Protein AF-A0A1B1BQA2-F1 (afdb_monomer)

Radius of gyration: 30.04 Å; Cα contacts (8 Å, |Δi|>4): 15; chains: 1; bounding box: 48×55×87 Å

Mean predicted aligned error: 20.88 Å

Sequence (107 aa):
MSEQQQDRPDLSRRRKPQAAPDERVDPVDYRQSEPAPQAASVAAQPPAATASAAPRRGRPRREATVPFSTRLAPDVLELIDAASAAEDGATIRSVVEAAIREKYQTK

Solvent-accessible surface area (backbone atoms only — not comparable to full-atom values): 7858 Å² total; per-residue (Å²): 138,84,81,80,77,77,82,73,80,79,64,78,86,76,65,74,88,73,81,78,84,82,81,85,71,52,86,87,70,66,67,84,74,67,86,80,79,79,93,77,85,92,83,84,88,85,84,88,78,92,73,79,80,72,84,76,82,82,70,76,80,74,80,81,83,76,76,80,87,66,87,74,56,71,72,58,50,55,52,46,52,53,54,28,70,73,38,91,88,47,42,67,65,55,54,52,52,49,54,50,42,72,75,65,62,76,130

Secondary structure (DSSP, 8-state):
----------GGGT-PPPPPPP----TTT-----S---------------------TT-----------SPPPHHHHHHHHHHHHHSTT--HHHHHHHHHHHHH---

Foldseek 3Di:
DDDPPPDDPPPVVPDDPDDDDDPPADPVNPPVDDDDDDDDDDDDDDDDDDDPDDPDPDDDPPPDDDPPPDDDDPVVVVVLVVVCVVDVPDDSVNVVVVVCCVVPVDD

Organism: NCBI:txid670052

Structure (mmCIF, N/CA/C/O backbone):
data_AF-A0A1B1BQA2-F1
#
_entry.id   AF-A0A1B1BQA2-F1
#
loop_
_atom_site.group_PDB
_atom_site.id
_atom_site.type_symbol
_atom_site.label_atom_id
_atom_site.label_alt_id
_atom_site.label_comp_id
_atom_site.label_asym_id
_atom_site.label_entity_id
_atom_site.label_seq_id
_atom_site.pdbx_PDB_ins_code
_atom_site.Cartn_x
_atom_site.Cartn_y
_atom_site.Cartn_z
_atom_site.occupancy
_atom_site.B_iso_or_equiv
_atom_site.auth_seq_id
_atom_site.auth_comp_id
_atom_site.auth_asym_id
_atom_site.auth_atom_id
_atom_site.pdbx_PDB_model_num
ATOM 1 N N . MET A 1 1 ? 16.611 0.456 -62.431 1.00 40.62 1 MET A N 1
ATOM 2 C CA . MET A 1 1 ? 17.372 -0.050 -61.272 1.00 40.62 1 MET A CA 1
ATOM 3 C C . MET A 1 1 ? 16.467 -1.036 -60.554 1.00 40.62 1 MET A C 1
ATOM 5 O O . MET A 1 1 ? 15.559 -0.598 -59.866 1.00 40.62 1 MET A O 1
ATOM 9 N N . SER A 1 2 ? 16.602 -2.331 -60.837 1.00 51.97 2 SER A N 1
ATOM 10 C CA . SER A 1 2 ? 15.714 -3.363 -60.287 1.00 51.97 2 SER A CA 1
ATOM 11 C C . SER A 1 2 ? 16.232 -3.799 -58.921 1.00 51.97 2 SER A C 1
ATOM 13 O O . SER A 1 2 ? 17.345 -4.312 -58.821 1.00 51.97 2 SER A O 1
ATOM 15 N N . GLU A 1 3 ? 15.447 -3.560 -57.876 1.00 58.44 3 GLU A N 1
ATOM 16 C CA . GLU A 1 3 ? 15.770 -3.940 -56.503 1.00 58.44 3 GLU A CA 1
ATOM 17 C C . GLU A 1 3 ? 15.687 -5.468 -56.362 1.00 58.44 3 GLU A C 1
ATOM 19 O O . GLU A 1 3 ? 14.606 -6.056 -56.401 1.00 58.44 3 GLU A O 1
ATOM 24 N N . GLN A 1 4 ? 16.841 -6.130 -56.230 1.00 61.53 4 GLN A N 1
ATOM 25 C CA . GLN A 1 4 ? 16.917 -7.528 -55.807 1.00 61.53 4 GLN A CA 1
ATOM 26 C C . GLN A 1 4 ? 16.476 -7.610 -54.344 1.00 61.53 4 GLN A C 1
ATOM 28 O O . GLN A 1 4 ? 17.273 -7.406 -53.429 1.00 61.53 4 GLN A O 1
ATOM 33 N N . GLN A 1 5 ? 15.195 -7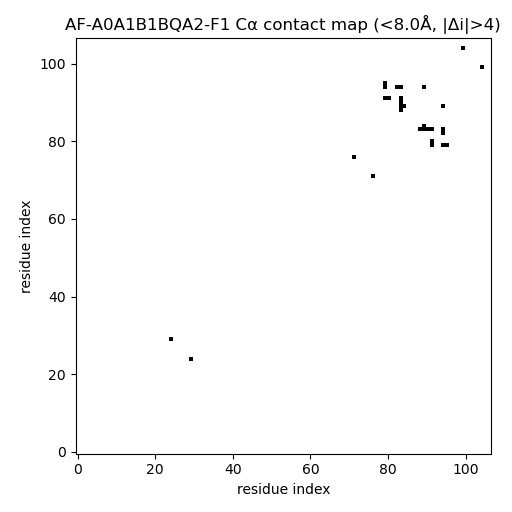.891 -54.113 1.00 65.06 5 GLN A N 1
ATOM 34 C CA . GLN A 1 5 ? 14.726 -8.276 -52.787 1.00 65.06 5 GLN A CA 1
ATOM 35 C C . GLN A 1 5 ? 15.343 -9.637 -52.454 1.00 65.06 5 GLN A C 1
ATOM 37 O O . GLN A 1 5 ? 15.051 -10.638 -53.104 1.00 65.06 5 GLN A O 1
ATOM 42 N N . GLN A 1 6 ? 16.261 -9.652 -51.485 1.00 66.50 6 GLN A N 1
ATOM 43 C CA . GLN A 1 6 ? 16.889 -10.873 -50.993 1.00 66.50 6 GLN A CA 1
ATOM 44 C C . GLN A 1 6 ? 15.816 -11.801 -50.418 1.00 66.50 6 GLN A C 1
ATOM 46 O O . GLN A 1 6 ? 15.149 -11.466 -49.437 1.00 66.50 6 GLN A O 1
ATOM 51 N N . ASP A 1 7 ? 15.675 -12.964 -51.046 1.00 66.12 7 ASP A N 1
ATOM 52 C CA . ASP A 1 7 ? 14.786 -14.045 -50.637 1.00 66.12 7 ASP A CA 1
ATOM 53 C C . ASP A 1 7 ? 15.179 -14.496 -49.217 1.00 66.12 7 ASP A C 1
ATOM 55 O O . ASP A 1 7 ? 16.264 -15.044 -48.990 1.00 66.12 7 ASP A O 1
ATOM 59 N N . ARG A 1 8 ? 14.357 -14.160 -48.215 1.00 64.44 8 ARG A N 1
ATOM 60 C CA . ARG A 1 8 ? 14.626 -14.534 -46.820 1.00 64.44 8 ARG A CA 1
ATOM 61 C C . ARG A 1 8 ? 14.497 -16.055 -46.709 1.00 64.44 8 ARG A C 1
ATOM 63 O O . ARG A 1 8 ? 13.444 -16.583 -47.059 1.00 64.44 8 ARG A O 1
ATOM 70 N N . PRO A 1 9 ? 15.504 -16.773 -46.180 1.00 69.44 9 PRO A N 1
ATOM 71 C CA . PRO A 1 9 ? 15.405 -18.219 -46.043 1.00 69.44 9 PRO A CA 1
ATOM 72 C C . PRO A 1 9 ? 14.216 -18.581 -45.143 1.00 69.44 9 PRO A C 1
ATOM 74 O O . PRO A 1 9 ? 14.116 -18.102 -44.012 1.00 69.44 9 PRO A O 1
ATOM 77 N N . ASP A 1 10 ? 13.318 -19.430 -45.648 1.00 69.50 10 ASP A N 1
ATOM 78 C CA . ASP A 1 10 ? 12.139 -19.908 -44.922 1.00 69.50 10 ASP A CA 1
ATOM 79 C C . ASP A 1 10 ? 12.560 -20.815 -43.750 1.00 69.50 10 ASP A C 1
ATOM 81 O O . ASP A 1 10 ? 12.751 -22.029 -43.875 1.00 69.50 10 ASP A O 1
ATOM 85 N N . LEU A 1 11 ? 12.742 -20.201 -42.578 1.00 66.44 11 LEU A N 1
ATOM 86 C CA . LEU A 1 11 ? 13.085 -20.879 -41.324 1.00 66.44 11 LEU A CA 1
ATOM 87 C C . LEU A 1 11 ? 11.888 -21.624 -40.702 1.00 66.44 11 LEU A C 1
ATOM 89 O O . LEU A 1 11 ? 12.074 -22.376 -39.739 1.00 66.44 11 LEU A O 1
ATOM 93 N N . SER A 1 12 ? 10.679 -21.467 -41.252 1.00 63.28 12 SER A N 1
ATOM 94 C CA . SER A 1 12 ? 9.428 -21.993 -40.685 1.00 63.28 12 SER A CA 1
ATOM 95 C C . SER A 1 12 ? 9.361 -23.520 -40.736 1.00 63.28 12 SER A C 1
ATOM 97 O O . SER A 1 12 ? 8.749 -24.149 -39.876 1.00 63.28 12 SER A O 1
ATOM 99 N N . ARG A 1 13 ? 10.044 -24.151 -41.702 1.00 62.41 13 ARG A N 1
ATOM 100 C CA . ARG A 1 13 ? 10.036 -25.617 -41.865 1.00 62.41 13 ARG A CA 1
ATOM 101 C C . ARG A 1 13 ? 10.971 -26.372 -40.915 1.00 62.41 13 ARG A C 1
ATOM 103 O O . ARG A 1 13 ? 10.825 -27.584 -40.781 1.00 62.41 13 ARG A O 1
ATOM 110 N N . ARG A 1 14 ? 11.939 -25.706 -40.271 1.00 60.94 14 ARG A N 1
ATOM 111 C CA . ARG A 1 14 ? 13.010 -26.387 -39.505 1.00 60.94 14 ARG A CA 1
ATOM 112 C C . ARG A 1 14 ? 12.878 -26.312 -37.988 1.00 60.94 14 ARG A C 1
ATOM 114 O O . ARG A 1 14 ? 13.601 -27.022 -37.297 1.00 60.94 14 ARG A O 1
ATOM 121 N N . ARG A 1 15 ? 11.979 -25.491 -37.450 1.00 68.56 15 ARG A N 1
ATOM 122 C CA . ARG A 1 15 ? 11.844 -25.298 -36.000 1.00 68.56 15 ARG A CA 1
ATOM 123 C C . ARG A 1 15 ? 10.501 -25.822 -35.518 1.00 68.56 15 ARG A C 1
ATOM 125 O O . ARG A 1 15 ? 9.560 -25.063 -35.328 1.00 68.56 15 ARG A O 1
ATOM 132 N N . LYS A 1 16 ? 10.419 -27.138 -35.317 1.00 76.38 16 LYS A N 1
ATOM 133 C CA . LYS A 1 16 ? 9.369 -27.687 -34.454 1.00 76.38 16 LYS A CA 1
ATOM 134 C C . LYS A 1 16 ? 9.727 -27.310 -33.011 1.00 76.38 16 LYS A C 1
ATOM 136 O O . LYS A 1 16 ? 10.884 -27.514 -32.638 1.00 76.38 16 LYS A O 1
ATOM 141 N N . PRO A 1 17 ? 8.805 -26.745 -32.217 1.00 79.31 17 PRO A N 1
ATOM 142 C CA . PRO A 1 17 ? 9.063 -26.502 -30.805 1.00 79.31 17 PRO A CA 1
ATOM 143 C C . PRO A 1 17 ? 9.360 -27.842 -30.127 1.00 79.31 17 PRO A C 1
ATOM 145 O O . PRO A 1 17 ? 8.560 -28.775 -30.196 1.00 79.31 17 PRO A O 1
ATOM 148 N N . GLN A 1 18 ? 10.547 -27.954 -29.535 1.00 80.75 18 GLN A N 1
ATOM 149 C CA . GLN A 1 18 ? 10.943 -29.120 -28.759 1.00 80.75 18 GLN A CA 1
ATOM 150 C C . GLN A 1 18 ? 10.515 -28.891 -27.311 1.00 80.75 18 GLN A C 1
ATOM 152 O O . GLN A 1 18 ? 10.786 -27.829 -26.751 1.00 80.75 18 GLN A O 1
ATOM 157 N N . ALA A 1 19 ? 9.835 -29.872 -26.717 1.00 83.31 19 ALA A N 1
ATOM 158 C CA . ALA A 1 19 ? 9.526 -29.833 -25.295 1.00 83.31 19 ALA A CA 1
ATOM 159 C C . ALA A 1 19 ? 10.830 -29.812 -24.486 1.00 83.31 19 ALA A C 1
ATOM 161 O O . ALA A 1 19 ? 11.780 -30.527 -24.818 1.00 83.31 19 ALA A O 1
ATOM 162 N N . ALA A 1 20 ? 10.868 -28.984 -23.441 1.00 83.00 20 ALA A N 1
ATOM 163 C CA . ALA A 1 20 ? 11.976 -28.991 -22.500 1.00 83.00 20 ALA A CA 1
ATOM 164 C C . ALA A 1 20 ? 12.067 -30.370 -21.814 1.00 83.00 20 ALA A C 1
ATOM 166 O O . ALA A 1 20 ? 11.029 -31.001 -21.584 1.00 83.00 20 ALA A O 1
ATOM 167 N N . PRO A 1 21 ? 13.279 -30.864 -21.517 1.00 82.88 21 PRO A N 1
ATOM 168 C CA . PRO A 1 21 ? 13.444 -32.085 -20.742 1.00 82.88 21 PRO A CA 1
ATOM 169 C C . PRO A 1 21 ? 12.850 -31.911 -19.337 1.00 82.88 21 PRO A C 1
ATOM 171 O O . PRO A 1 21 ? 13.017 -30.865 -18.717 1.00 82.88 21 PRO A O 1
ATOM 174 N N . ASP A 1 22 ? 12.156 -32.942 -18.855 1.00 84.75 22 ASP A N 1
ATOM 175 C CA . ASP A 1 22 ? 11.656 -33.000 -17.481 1.00 84.75 22 ASP A CA 1
ATOM 176 C C . ASP A 1 22 ? 12.809 -33.379 -16.549 1.00 84.75 22 ASP A C 1
ATOM 178 O O . ASP A 1 22 ? 13.424 -34.439 -16.704 1.00 84.75 22 ASP A O 1
ATOM 182 N N . GLU A 1 23 ? 13.109 -32.504 -15.597 1.00 83.88 23 GLU A N 1
ATOM 183 C CA . GLU A 1 23 ? 14.170 -32.724 -14.617 1.00 83.88 23 GLU A CA 1
ATOM 184 C C . GLU A 1 23 ? 13.759 -33.756 -13.553 1.00 83.88 23 GLU A C 1
ATOM 186 O O . GLU A 1 23 ? 14.621 -34.261 -12.837 1.00 83.88 23 GLU A O 1
ATOM 191 N N . ARG A 1 24 ? 12.467 -34.126 -13.473 1.00 82.88 24 ARG A N 1
ATOM 192 C CA . ARG A 1 24 ? 11.899 -35.089 -12.509 1.00 82.88 24 ARG A CA 1
ATOM 193 C C . ARG A 1 24 ? 12.324 -34.817 -11.060 1.00 82.88 24 ARG A C 1
ATOM 195 O O . ARG A 1 24 ? 12.429 -35.749 -10.265 1.00 82.88 24 ARG A O 1
ATOM 202 N N . VAL A 1 25 ? 12.588 -33.553 -10.729 1.00 82.75 25 VAL A N 1
ATOM 203 C CA . VAL A 1 25 ? 12.958 -33.119 -9.380 1.00 82.75 25 VAL A CA 1
ATOM 204 C C . VAL A 1 25 ? 11.681 -32.773 -8.626 1.00 82.75 25 VAL A C 1
ATOM 206 O O . VAL A 1 25 ? 10.924 -31.897 -9.050 1.00 82.75 25 VAL A O 1
ATOM 209 N N . ASP A 1 26 ? 11.435 -33.461 -7.512 1.00 82.75 26 ASP A N 1
ATOM 210 C CA . ASP A 1 26 ? 10.355 -33.101 -6.598 1.00 82.75 26 ASP A CA 1
ATOM 211 C C . ASP A 1 26 ? 10.653 -31.709 -6.001 1.00 82.75 26 ASP A C 1
ATOM 213 O O . ASP A 1 26 ? 11.783 -31.453 -5.573 1.00 82.75 26 ASP A O 1
ATOM 217 N N . PRO A 1 27 ? 9.677 -30.787 -5.941 1.00 79.69 27 PRO A N 1
ATOM 218 C CA . PRO A 1 27 ? 9.842 -29.495 -5.276 1.00 79.69 27 PRO A CA 1
ATOM 219 C C . PRO A 1 27 ? 10.407 -29.574 -3.849 1.00 79.69 27 PRO A C 1
ATOM 221 O O . PRO A 1 27 ? 11.042 -28.625 -3.391 1.00 79.69 27 PRO A O 1
ATOM 224 N N . VAL A 1 28 ? 10.193 -30.685 -3.139 1.00 79.88 28 VAL A N 1
ATOM 225 C CA . VAL A 1 28 ? 10.732 -30.922 -1.790 1.00 79.88 28 VAL A CA 1
ATOM 226 C C . VAL A 1 28 ? 12.212 -31.322 -1.820 1.00 79.88 28 VAL A C 1
ATOM 228 O O . VAL A 1 28 ? 12.956 -31.022 -0.882 1.00 79.88 28 VAL A O 1
ATOM 231 N N . ASP A 1 29 ? 12.657 -31.940 -2.911 1.00 77.88 29 ASP A N 1
ATOM 232 C CA . ASP A 1 29 ? 14.028 -32.416 -3.101 1.00 77.88 29 ASP A CA 1
ATOM 233 C C . ASP A 1 29 ? 14.968 -31.336 -3.651 1.00 77.88 29 ASP A C 1
ATOM 235 O O . ASP A 1 29 ? 16.183 -31.549 -3.704 1.00 77.88 29 ASP A O 1
ATOM 239 N N . TYR A 1 30 ? 14.448 -30.147 -3.988 1.00 73.19 30 TYR A N 1
ATOM 240 C CA . TYR A 1 30 ? 15.250 -28.964 -4.310 1.00 73.19 30 TYR A CA 1
ATOM 241 C C . TYR A 1 30 ? 16.037 -28.484 -3.081 1.00 73.19 30 TYR A C 1
ATOM 243 O O . TYR A 1 30 ? 15.728 -27.498 -2.409 1.00 73.19 30 TYR A O 1
ATOM 251 N N . ARG A 1 31 ? 17.142 -29.165 -2.795 1.00 71.19 31 ARG A N 1
ATOM 252 C CA . ARG A 1 31 ? 18.259 -28.595 -2.055 1.00 71.19 31 ARG A CA 1
ATOM 253 C C . ARG A 1 31 ? 19.004 -27.746 -3.069 1.00 71.19 31 ARG A C 1
ATOM 255 O O . ARG A 1 31 ? 19.653 -28.292 -3.953 1.00 71.19 31 ARG A O 1
ATOM 262 N N . GLN A 1 32 ? 18.887 -26.423 -2.968 1.00 62.09 32 GLN A N 1
ATOM 263 C CA . GLN A 1 32 ? 19.765 -25.500 -3.683 1.00 62.09 32 GLN A CA 1
ATOM 264 C C . GLN A 1 32 ? 21.204 -25.872 -3.307 1.00 62.09 32 GLN A C 1
ATOM 266 O O . GLN A 1 32 ? 21.689 -25.500 -2.241 1.00 62.09 32 GLN A O 1
ATOM 271 N N . SER A 1 33 ? 21.842 -26.712 -4.120 1.00 55.50 33 SER A N 1
ATOM 272 C CA . SER A 1 33 ? 23.197 -27.167 -3.878 1.00 55.50 33 SER A CA 1
ATOM 273 C C . SER A 1 33 ? 24.095 -25.954 -4.058 1.00 55.50 33 SER A C 1
ATOM 275 O O . SER A 1 33 ? 24.279 -25.469 -5.176 1.00 55.50 33 SER A O 1
ATOM 277 N N . GLU A 1 34 ? 24.610 -25.448 -2.938 1.00 58.56 34 GLU A N 1
ATOM 278 C CA . GLU A 1 34 ? 25.840 -24.664 -2.893 1.00 58.56 34 GLU A CA 1
ATOM 279 C C . GLU A 1 34 ? 26.875 -25.267 -3.860 1.00 58.56 34 GLU A C 1
ATOM 281 O O . GLU A 1 34 ? 26.934 -26.495 -4.006 1.00 58.56 34 GLU A O 1
ATOM 286 N N . PRO A 1 35 ? 27.696 -24.443 -4.538 1.00 47.00 35 PRO A N 1
ATOM 287 C CA . PRO A 1 35 ? 28.765 -24.962 -5.376 1.00 47.00 35 PRO A CA 1
ATOM 288 C C . PRO A 1 35 ? 29.656 -25.897 -4.546 1.00 47.00 35 PRO A C 1
ATOM 290 O O . PRO A 1 35 ? 30.071 -25.566 -3.437 1.00 47.00 35 PRO A O 1
ATOM 293 N N . ALA A 1 36 ? 29.876 -27.092 -5.093 1.00 48.97 36 ALA A N 1
ATOM 294 C CA . ALA A 1 36 ? 30.434 -28.262 -4.426 1.00 48.97 36 ALA A CA 1
ATOM 295 C C . ALA A 1 36 ? 31.676 -27.980 -3.554 1.00 48.97 36 ALA A C 1
ATOM 297 O O . ALA A 1 36 ? 32.663 -27.442 -4.063 1.00 48.97 36 ALA A O 1
ATOM 298 N N . PRO A 1 37 ? 31.713 -28.452 -2.294 1.00 45.31 37 PRO A N 1
ATOM 299 C CA . PRO A 1 37 ? 32.967 -28.674 -1.603 1.00 45.31 37 PRO A CA 1
ATOM 300 C C . PRO A 1 37 ? 33.518 -30.065 -1.946 1.00 45.31 37 PRO A C 1
ATOM 302 O O . PRO A 1 37 ? 32.809 -31.073 -1.951 1.00 45.31 37 PRO A O 1
ATOM 305 N N . GLN A 1 38 ? 34.815 -30.084 -2.251 1.00 42.31 38 GLN A N 1
ATOM 306 C CA . GLN A 1 38 ? 35.653 -31.268 -2.412 1.00 42.31 38 GLN A CA 1
ATOM 307 C C . GLN A 1 38 ? 35.432 -32.310 -1.306 1.00 42.31 38 GLN A C 1
ATOM 309 O O . GLN A 1 38 ? 35.245 -31.988 -0.135 1.00 42.31 38 GLN A O 1
ATOM 314 N N . ALA A 1 39 ? 35.512 -33.575 -1.714 1.00 44.91 39 ALA A N 1
ATOM 315 C CA . ALA A 1 39 ? 35.424 -34.758 -0.875 1.00 44.91 39 ALA A CA 1
ATOM 316 C C . ALA A 1 39 ? 36.344 -34.720 0.361 1.00 44.91 39 ALA A C 1
ATOM 318 O O . ALA A 1 39 ? 37.548 -34.518 0.221 1.00 44.91 39 ALA A O 1
ATOM 319 N N . ALA A 1 40 ? 35.797 -35.054 1.537 1.00 42.06 40 ALA A N 1
ATOM 320 C CA . ALA A 1 40 ? 36.533 -35.698 2.627 1.00 42.06 40 ALA A CA 1
ATOM 321 C C . ALA A 1 40 ? 35.582 -36.345 3.659 1.00 42.06 40 ALA A C 1
ATOM 323 O O . ALA A 1 40 ? 34.878 -35.660 4.387 1.00 42.06 40 ALA A O 1
ATOM 324 N N . SER A 1 41 ? 35.610 -37.682 3.697 1.00 37.88 41 SER A N 1
ATOM 325 C CA . SER A 1 41 ? 35.754 -38.533 4.892 1.00 37.88 41 SER A CA 1
ATOM 326 C C . SER A 1 41 ? 34.878 -38.316 6.150 1.00 37.88 41 SER A C 1
ATOM 328 O O . SER A 1 41 ? 34.956 -37.322 6.858 1.00 37.88 41 SER A O 1
ATOM 330 N N . VAL A 1 42 ? 34.183 -39.404 6.492 1.00 44.25 42 VAL A N 1
ATOM 331 C CA . VAL A 1 42 ? 33.477 -39.794 7.730 1.00 44.25 42 VAL A CA 1
ATOM 332 C C . VAL A 1 42 ? 34.217 -39.455 9.044 1.00 44.25 42 VAL A C 1
ATOM 334 O O . VAL A 1 42 ? 35.408 -39.736 9.139 1.00 44.25 42 VAL A O 1
ATOM 337 N N . ALA A 1 43 ? 33.497 -38.968 10.075 1.00 38.91 43 ALA A N 1
ATOM 338 C CA . ALA A 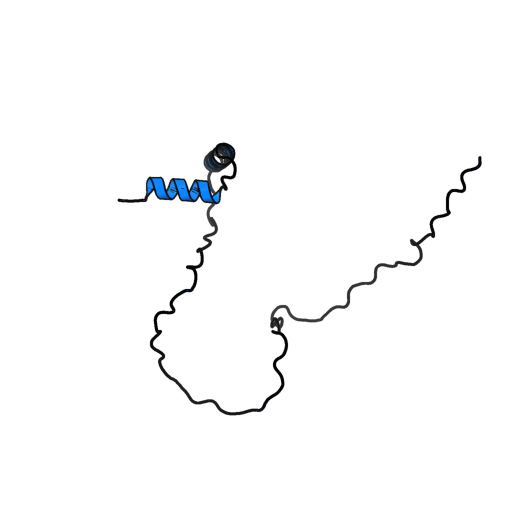1 43 ? 33.347 -39.610 11.406 1.00 38.91 43 ALA A CA 1
ATOM 339 C C . ALA A 1 43 ? 32.833 -38.678 12.536 1.00 38.91 43 ALA A C 1
ATOM 341 O O . ALA A 1 43 ? 33.335 -37.580 12.739 1.00 38.91 43 ALA A O 1
ATOM 342 N N . ALA A 1 44 ? 31.909 -39.248 13.324 1.00 42.12 44 ALA A N 1
ATOM 343 C CA . ALA A 1 44 ? 31.657 -39.077 14.764 1.00 42.12 44 ALA A CA 1
ATOM 344 C C . ALA A 1 44 ? 31.193 -37.717 15.342 1.00 42.12 44 ALA A C 1
ATOM 346 O O . ALA A 1 44 ? 31.925 -36.740 15.452 1.00 42.12 44 ALA A O 1
ATOM 347 N N . GLN A 1 45 ? 29.965 -37.746 15.865 1.00 47.28 45 GLN A N 1
ATOM 348 C CA . GLN A 1 45 ? 29.376 -36.777 16.792 1.00 47.28 45 GLN A CA 1
ATOM 349 C C . GLN A 1 45 ? 29.959 -36.944 18.214 1.00 47.28 45 GLN A C 1
ATOM 351 O O . GLN A 1 45 ? 30.186 -38.076 18.647 1.00 47.28 45 GLN A O 1
ATOM 356 N N . PRO A 1 46 ? 30.104 -35.849 18.982 1.00 50.03 46 PRO A N 1
ATOM 357 C CA . PRO A 1 46 ? 29.714 -35.875 20.396 1.00 50.03 46 PRO A CA 1
ATOM 358 C C . PRO A 1 46 ? 28.848 -34.657 20.806 1.00 50.03 46 PRO A C 1
ATOM 360 O O . PRO A 1 46 ? 28.713 -33.703 20.034 1.00 50.03 46 PRO A O 1
ATOM 363 N N . PRO A 1 47 ? 28.190 -34.695 21.986 1.00 53.22 47 PRO A N 1
ATOM 364 C CA . PRO A 1 47 ? 27.061 -33.823 22.306 1.00 53.22 47 PRO A CA 1
ATOM 365 C C . PRO A 1 47 ? 27.431 -32.504 23.013 1.00 53.22 47 PRO A C 1
ATOM 367 O O . PRO A 1 47 ? 28.440 -32.399 23.697 1.00 53.22 47 PRO A O 1
ATOM 370 N N . ALA A 1 48 ? 26.510 -31.545 22.853 1.00 54.53 48 ALA A N 1
ATOM 371 C CA . ALA A 1 48 ? 26.172 -30.382 23.684 1.00 54.53 48 ALA A CA 1
ATOM 372 C C . ALA A 1 48 ? 27.297 -29.495 24.264 1.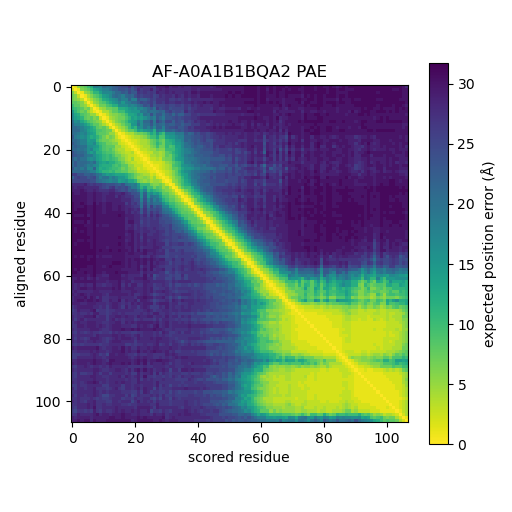00 54.53 48 ALA A C 1
ATOM 374 O O . ALA A 1 48 ? 27.926 -29.816 25.267 1.00 54.53 48 ALA A O 1
ATOM 375 N N . ALA A 1 49 ? 27.376 -28.260 23.754 1.00 49.84 49 ALA A N 1
ATOM 376 C CA . ALA A 1 49 ? 27.882 -27.112 24.502 1.00 49.84 49 ALA A CA 1
ATOM 377 C C . ALA A 1 49 ? 26.901 -25.938 24.357 1.00 49.84 49 ALA A C 1
ATOM 379 O O . ALA A 1 49 ? 26.639 -25.444 23.260 1.00 49.84 49 ALA A O 1
ATOM 380 N N . THR A 1 50 ? 26.339 -25.506 25.483 1.00 55.38 50 THR A N 1
ATOM 381 C CA . THR A 1 50 ? 25.559 -24.277 25.640 1.00 55.38 50 THR A CA 1
ATOM 382 C C . THR A 1 50 ? 26.439 -23.069 25.316 1.00 55.38 50 THR A C 1
ATOM 384 O O . THR A 1 50 ? 27.174 -22.575 26.171 1.00 55.38 50 THR A O 1
ATOM 387 N N . ALA A 1 51 ? 26.387 -22.591 24.075 1.00 52.00 51 ALA A N 1
ATOM 388 C CA . ALA A 1 51 ? 27.044 -21.353 23.687 1.00 52.00 51 ALA A CA 1
ATOM 389 C C . ALA A 1 51 ? 26.167 -20.164 24.103 1.00 52.00 51 ALA A C 1
ATOM 391 O O . ALA A 1 51 ? 25.186 -19.827 23.441 1.00 52.00 51 ALA A O 1
ATOM 392 N N . SER A 1 52 ? 26.534 -19.530 25.217 1.00 50.06 52 SER A N 1
ATOM 393 C CA . SER A 1 52 ? 26.091 -18.176 25.551 1.00 50.06 52 SER A CA 1
ATOM 394 C C . SER A 1 52 ? 26.393 -17.259 24.361 1.00 50.06 52 SER A C 1
ATOM 396 O O . SER A 1 52 ? 27.544 -17.133 23.935 1.00 50.06 52 SER A O 1
ATOM 398 N N . ALA A 1 53 ? 25.349 -16.691 23.756 1.00 55.62 53 ALA A N 1
ATOM 399 C CA . ALA A 1 53 ? 25.467 -15.902 22.540 1.00 55.62 53 ALA A CA 1
ATOM 400 C C . ALA A 1 53 ? 26.187 -14.578 22.836 1.00 55.62 53 ALA A C 1
ATOM 402 O O . ALA A 1 53 ? 25.601 -13.636 23.367 1.00 55.62 53 ALA A O 1
ATOM 403 N N . ALA A 1 54 ? 27.463 -14.495 22.460 1.00 59.81 54 ALA A N 1
ATOM 404 C CA . ALA A 1 54 ? 28.186 -13.232 22.401 1.00 59.81 54 ALA A CA 1
ATOM 405 C C . ALA A 1 54 ? 27.446 -12.242 21.471 1.00 59.81 54 ALA A C 1
ATOM 407 O O . ALA A 1 54 ? 26.954 -12.653 20.410 1.00 59.81 54 ALA A O 1
ATOM 408 N N . PRO A 1 55 ? 27.361 -10.943 21.817 1.00 56.31 55 PRO A N 1
ATOM 409 C CA . PRO A 1 55 ? 26.661 -9.961 21.000 1.00 56.31 55 PRO A CA 1
ATOM 410 C C . PRO A 1 55 ? 27.396 -9.797 19.668 1.00 56.31 55 PRO A C 1
ATOM 412 O O . PRO A 1 55 ? 28.481 -9.218 19.595 1.00 56.31 55 PRO A O 1
ATOM 415 N N . ARG A 1 56 ? 26.803 -10.324 18.593 1.00 62.38 56 ARG A N 1
ATOM 416 C CA . ARG A 1 56 ? 27.314 -10.156 17.231 1.00 62.38 56 ARG A CA 1
ATOM 417 C C . ARG A 1 56 ? 27.211 -8.679 16.845 1.00 62.38 56 ARG A C 1
ATOM 419 O O . ARG A 1 56 ? 26.146 -8.208 16.449 1.00 62.38 56 ARG A O 1
ATOM 426 N N . ARG A 1 57 ? 28.323 -7.945 16.967 1.00 62.38 57 ARG A N 1
ATOM 427 C CA . ARG A 1 57 ? 28.485 -6.614 16.367 1.00 62.38 57 ARG A CA 1
ATOM 428 C C . ARG A 1 57 ? 28.271 -6.721 14.860 1.00 62.38 57 ARG A C 1
ATOM 430 O O . ARG A 1 57 ? 28.917 -7.524 14.198 1.00 62.38 57 ARG A O 1
ATOM 437 N N . GLY A 1 58 ? 27.405 -5.859 14.334 1.00 62.53 58 GLY A N 1
ATOM 438 C CA . GLY A 1 58 ? 27.517 -5.408 12.950 1.00 62.53 58 GLY A CA 1
ATOM 439 C C . GLY A 1 58 ? 26.627 -6.081 11.912 1.00 62.53 58 GLY A C 1
ATOM 440 O O . GLY A 1 58 ? 26.877 -5.878 10.729 1.00 62.53 58 GLY A O 1
ATOM 441 N N . ARG A 1 59 ? 25.573 -6.826 12.280 1.00 64.50 59 ARG A N 1
ATOM 442 C CA . ARG A 1 59 ? 24.555 -7.142 11.265 1.00 64.50 59 ARG A CA 1
ATOM 443 C C . ARG A 1 59 ? 23.672 -5.904 11.073 1.00 64.50 59 ARG A C 1
ATOM 445 O O . ARG A 1 59 ? 23.081 -5.472 12.067 1.00 64.50 59 ARG A O 1
ATOM 452 N N . PRO A 1 60 ? 23.564 -5.332 9.856 1.00 66.38 60 PRO A N 1
ATOM 453 C CA . PRO A 1 60 ? 22.585 -4.285 9.601 1.00 66.38 60 PRO A CA 1
ATOM 454 C C . PRO A 1 60 ? 21.229 -4.816 10.053 1.00 66.38 60 PRO A C 1
ATOM 456 O O . PRO A 1 60 ? 20.860 -5.954 9.738 1.00 66.38 60 PRO A O 1
ATOM 459 N N . ARG A 1 61 ? 20.551 -4.036 10.898 1.00 72.50 61 ARG A N 1
ATOM 460 C CA . ARG A 1 61 ? 19.259 -4.410 11.463 1.00 72.50 61 ARG A CA 1
ATOM 461 C C . ARG A 1 61 ? 18.329 -4.640 10.280 1.00 72.50 61 ARG A C 1
ATOM 463 O O . ARG A 1 61 ? 18.005 -3.700 9.565 1.00 72.50 61 ARG A O 1
ATOM 470 N N . ARG A 1 62 ? 18.000 -5.907 10.020 1.00 73.38 62 ARG A N 1
ATOM 471 C CA . ARG A 1 62 ? 17.171 -6.291 8.879 1.00 73.38 62 ARG A CA 1
ATOM 472 C C . ARG A 1 62 ? 15.848 -5.544 9.012 1.00 73.38 62 ARG A C 1
ATOM 474 O O . ARG A 1 62 ? 15.216 -5.637 10.065 1.00 73.38 62 ARG A O 1
ATOM 481 N N . GLU A 1 63 ? 15.471 -4.791 7.984 1.00 76.44 63 GLU A N 1
ATOM 482 C CA . GLU A 1 63 ? 14.155 -4.163 7.941 1.00 76.44 63 GLU A CA 1
ATOM 483 C C . GLU A 1 63 ? 13.101 -5.265 8.037 1.00 76.44 63 GLU A C 1
ATOM 485 O O . GLU A 1 63 ? 13.136 -6.246 7.288 1.00 76.44 63 GLU A O 1
ATOM 490 N N . ALA A 1 64 ? 12.208 -5.149 9.016 1.00 73.56 64 ALA A N 1
ATOM 491 C CA . ALA A 1 64 ? 11.091 -6.065 9.141 1.00 73.56 64 ALA A CA 1
ATOM 492 C C . ALA A 1 64 ? 10.040 -5.662 8.103 1.00 73.56 64 ALA A C 1
ATOM 494 O O . ALA A 1 64 ? 9.395 -4.626 8.242 1.00 73.56 64 ALA A O 1
ATOM 495 N N . THR A 1 65 ? 9.876 -6.466 7.054 1.00 77.38 65 THR A N 1
ATOM 496 C CA . THR A 1 65 ? 8.773 -6.291 6.106 1.00 77.38 65 THR A CA 1
ATOM 497 C C . THR A 1 65 ? 7.506 -6.861 6.730 1.00 77.38 65 THR A C 1
ATOM 499 O O . THR A 1 65 ? 7.388 -8.074 6.899 1.00 77.38 65 THR A O 1
ATOM 502 N N . VAL A 1 66 ? 6.564 -5.987 7.079 1.00 73.00 66 VAL A N 1
ATOM 503 C CA . VAL A 1 66 ? 5.228 -6.383 7.528 1.00 73.00 66 VAL A CA 1
ATOM 504 C C . VAL A 1 66 ? 4.277 -6.198 6.346 1.00 73.00 66 VAL A C 1
ATOM 506 O O . VAL A 1 66 ? 4.057 -5.058 5.937 1.00 73.00 66 VAL A O 1
ATOM 509 N N . PRO A 1 67 ? 3.739 -7.275 5.746 1.00 77.69 67 PRO A N 1
ATOM 510 C CA . PRO A 1 67 ? 2.708 -7.123 4.732 1.00 77.69 67 PRO A CA 1
ATOM 511 C C . PRO A 1 67 ? 1.447 -6.552 5.385 1.00 77.69 67 PRO A C 1
ATOM 513 O O . PRO A 1 67 ? 1.059 -6.988 6.472 1.00 77.69 67 PRO A O 1
ATOM 516 N N . PHE A 1 68 ? 0.783 -5.607 4.717 1.00 72.50 68 PHE A N 1
ATOM 517 C CA . PHE A 1 68 ? -0.569 -5.204 5.094 1.00 72.50 68 PHE A CA 1
ATOM 518 C C . PHE A 1 68 ? -1.496 -6.399 4.851 1.00 72.50 68 PHE A C 1
ATOM 520 O O . PHE A 1 68 ? -1.945 -6.648 3.737 1.00 72.50 68 PHE A O 1
ATOM 527 N N . SER A 1 69 ? -1.720 -7.202 5.889 1.00 71.75 69 SER A N 1
ATOM 528 C CA . SER A 1 69 ? -2.604 -8.371 5.834 1.00 71.75 69 SER A CA 1
ATOM 529 C C . SER A 1 69 ? -4.084 -7.983 5.848 1.00 71.75 69 SER A C 1
ATOM 531 O O . SER A 1 69 ? -4.949 -8.832 5.633 1.00 71.75 69 SER A O 1
ATOM 533 N N . THR A 1 70 ? -4.385 -6.706 6.089 1.00 80.88 70 THR A N 1
ATOM 534 C CA . THR A 1 70 ? -5.734 -6.154 6.154 1.00 80.88 70 THR A CA 1
ATOM 535 C C . THR A 1 70 ? -6.054 -5.314 4.925 1.00 80.88 70 THR A C 1
ATOM 537 O O . THR A 1 70 ? -5.206 -4.622 4.364 1.00 80.88 70 THR A O 1
ATOM 540 N N . ARG A 1 71 ? -7.322 -5.368 4.508 1.00 86.56 71 ARG A N 1
ATOM 541 C CA . ARG A 1 71 ? -7.849 -4.499 3.455 1.00 86.56 71 ARG A CA 1
ATOM 542 C C . ARG A 1 71 ? -8.085 -3.101 4.024 1.00 86.56 71 ARG A C 1
ATOM 544 O O . ARG A 1 71 ? -8.606 -2.976 5.131 1.00 86.56 71 ARG A O 1
ATOM 551 N N . LEU A 1 72 ? -7.717 -2.078 3.261 1.00 88.19 72 LEU A N 1
ATOM 552 C CA . LEU A 1 72 ? -8.001 -0.680 3.580 1.00 88.19 72 LEU A CA 1
ATOM 553 C C . LEU A 1 72 ? -9.322 -0.248 2.933 1.00 88.19 72 LEU A C 1
ATOM 555 O O . LEU A 1 72 ? -9.744 -0.822 1.927 1.00 88.19 72 LEU A O 1
ATOM 559 N N . ALA A 1 73 ? -9.978 0.748 3.528 1.00 93.50 73 ALA A N 1
ATOM 560 C CA . ALA A 1 73 ? -11.137 1.393 2.919 1.00 93.50 73 ALA A CA 1
ATOM 561 C C . ALA A 1 73 ? -10.725 2.111 1.615 1.00 93.50 73 ALA A C 1
ATOM 563 O O . ALA A 1 73 ? -9.594 2.600 1.545 1.00 93.50 73 ALA A O 1
ATOM 564 N N . PRO A 1 74 ? -11.610 2.197 0.603 1.00 93.06 74 PRO A N 1
ATOM 565 C CA . PRO A 1 74 ? -11.293 2.829 -0.681 1.00 93.06 74 PRO A CA 1
ATOM 566 C C . PRO A 1 74 ? -10.841 4.285 -0.512 1.00 93.06 74 PRO A C 1
ATOM 568 O O . PRO A 1 74 ? -9.791 4.651 -1.024 1.00 93.06 74 PRO A O 1
ATOM 571 N N . ASP A 1 75 ? -11.535 5.059 0.321 1.00 95.56 75 ASP A N 1
ATOM 572 C CA . ASP A 1 75 ? -11.201 6.460 0.608 1.00 95.56 75 ASP A CA 1
ATOM 573 C C . ASP A 1 75 ? -9.782 6.617 1.189 1.00 95.56 75 ASP A C 1
ATOM 575 O O . ASP A 1 75 ? -9.095 7.608 0.957 1.00 95.56 75 ASP A O 1
ATOM 579 N N . VAL A 1 76 ? -9.304 5.617 1.939 1.00 92.69 76 VAL A N 1
ATOM 580 C CA . VAL A 1 76 ? -7.943 5.615 2.496 1.00 92.69 76 VAL A CA 1
ATOM 581 C C . VAL A 1 76 ? -6.907 5.317 1.412 1.00 92.69 76 VAL A C 1
ATOM 583 O O . VAL A 1 76 ? -5.818 5.881 1.457 1.00 92.69 76 VAL A O 1
ATOM 586 N N . LEU A 1 77 ? -7.229 4.459 0.438 1.00 92.12 77 LEU A N 1
ATOM 587 C CA . LEU A 1 77 ? -6.353 4.214 -0.710 1.00 92.12 77 LEU A CA 1
ATOM 588 C C . LEU A 1 77 ? -6.201 5.483 -1.552 1.00 92.12 77 LEU A C 1
ATOM 590 O O . LEU A 1 77 ? -5.076 5.854 -1.868 1.00 92.12 77 LEU A O 1
ATOM 594 N N . GLU A 1 78 ? -7.297 6.201 -1.805 1.00 95.06 78 GLU A N 1
ATOM 595 C CA . GLU A 1 78 ? -7.255 7.476 -2.531 1.00 95.06 78 GLU A CA 1
ATOM 596 C C . GLU A 1 78 ? -6.389 8.522 -1.816 1.00 95.06 78 GLU A C 1
ATOM 598 O O . GLU A 1 78 ? -5.596 9.213 -2.456 1.00 95.06 78 GLU A O 1
ATOM 603 N N . LEU A 1 79 ? -6.478 8.609 -0.483 1.00 93.94 79 LEU A N 1
ATOM 604 C CA . LEU A 1 79 ? -5.623 9.498 0.310 1.00 93.94 79 LEU A CA 1
ATOM 605 C C . LEU A 1 79 ? -4.138 9.137 0.198 1.00 93.94 79 LEU A C 1
ATOM 607 O O . LEU A 1 79 ? -3.295 10.028 0.109 1.00 93.94 79 LEU A O 1
ATOM 611 N N . ILE A 1 80 ? -3.810 7.844 0.214 1.00 91.62 80 ILE A N 1
ATOM 612 C CA . ILE A 1 80 ? -2.428 7.369 0.096 1.00 91.62 80 ILE A CA 1
ATOM 613 C C . ILE A 1 80 ? -1.878 7.654 -1.304 1.00 91.62 80 ILE A C 1
ATOM 615 O O . ILE A 1 80 ? -0.753 8.141 -1.426 1.00 91.62 80 ILE A O 1
ATOM 619 N N . ASP A 1 81 ? -2.672 7.400 -2.342 1.00 92.12 81 ASP A N 1
ATOM 620 C CA . ASP A 1 81 ? -2.292 7.661 -3.728 1.00 92.12 81 ASP A CA 1
ATOM 621 C C . ASP A 1 81 ? -2.064 9.162 -3.950 1.00 92.12 81 ASP A C 1
ATOM 623 O O . ASP A 1 81 ? -1.007 9.555 -4.450 1.00 92.12 81 ASP A O 1
ATOM 627 N N . ALA A 1 82 ? -2.984 10.011 -3.482 1.00 93.50 82 ALA A N 1
ATOM 628 C CA . ALA A 1 82 ? -2.851 11.465 -3.547 1.00 93.50 82 ALA A CA 1
ATOM 629 C C . ALA A 1 82 ? -1.610 11.973 -2.795 1.00 93.50 82 ALA A C 1
ATOM 631 O O . ALA A 1 82 ? -0.884 12.823 -3.307 1.00 93.50 82 ALA A O 1
ATOM 632 N N . ALA A 1 83 ? -1.333 11.430 -1.606 1.00 91.75 83 ALA A N 1
ATOM 633 C CA . ALA A 1 83 ? -0.150 11.785 -0.828 1.00 91.75 83 ALA A CA 1
ATOM 634 C C . ALA A 1 83 ? 1.153 11.350 -1.516 1.00 91.75 83 ALA A C 1
ATOM 636 O O . ALA A 1 83 ? 2.117 12.109 -1.530 1.00 91.75 83 ALA A O 1
ATOM 637 N N . SER A 1 84 ? 1.180 10.167 -2.137 1.00 91.56 84 SER A N 1
ATOM 638 C CA . SER A 1 84 ? 2.353 9.702 -2.890 1.00 91.56 84 SER A CA 1
ATOM 639 C C . SER A 1 84 ? 2.600 10.497 -4.174 1.00 91.56 84 SER A C 1
ATOM 641 O O . SER A 1 84 ? 3.743 10.644 -4.589 1.00 91.56 84 SER A O 1
ATOM 643 N N . ALA A 1 85 ? 1.544 11.041 -4.784 1.00 90.94 85 ALA A N 1
ATOM 644 C CA . ALA A 1 85 ? 1.643 11.886 -5.970 1.00 90.94 85 ALA A CA 1
ATOM 645 C C . ALA A 1 85 ? 2.059 13.333 -5.649 1.00 90.94 85 ALA A C 1
ATOM 647 O O . ALA A 1 85 ? 2.553 14.033 -6.530 1.00 90.94 85 ALA A O 1
ATOM 648 N N . ALA A 1 86 ? 1.838 13.796 -4.415 1.00 89.38 86 ALA A N 1
ATOM 649 C CA . ALA A 1 86 ? 2.160 15.155 -3.986 1.00 89.38 86 ALA A CA 1
ATOM 650 C C . ALA A 1 86 ? 3.652 15.363 -3.674 1.00 89.38 86 ALA A C 1
ATOM 652 O O . ALA A 1 86 ? 4.135 16.493 -3.730 1.00 89.38 86 ALA A O 1
ATOM 653 N N . GLU A 1 87 ? 4.374 14.297 -3.330 1.00 84.56 87 GLU A N 1
ATOM 654 C CA . GLU A 1 87 ? 5.790 14.346 -2.974 1.00 84.56 87 GLU A CA 1
ATOM 655 C C . GLU A 1 87 ? 6.607 13.560 -4.010 1.00 84.56 87 GLU A C 1
ATOM 657 O O . GLU A 1 87 ? 6.484 12.340 -4.133 1.00 84.56 87 GLU A O 1
ATOM 662 N N . ASP A 1 88 ? 7.437 14.266 -4.784 1.00 79.19 88 ASP A N 1
ATOM 663 C CA . ASP A 1 88 ? 8.225 13.666 -5.862 1.00 79.19 88 ASP A CA 1
ATOM 664 C C . ASP A 1 88 ? 9.133 12.544 -5.332 1.00 79.19 88 ASP A C 1
ATOM 666 O O . ASP A 1 88 ? 10.072 12.766 -4.565 1.00 79.19 88 ASP A O 1
ATOM 670 N N . GLY A 1 89 ? 8.855 11.314 -5.769 1.00 78.19 89 GLY A N 1
ATOM 671 C CA . GLY A 1 89 ? 9.606 10.122 -5.371 1.00 78.19 89 GLY A CA 1
ATOM 672 C C . GLY A 1 89 ? 9.167 9.494 -4.045 1.00 7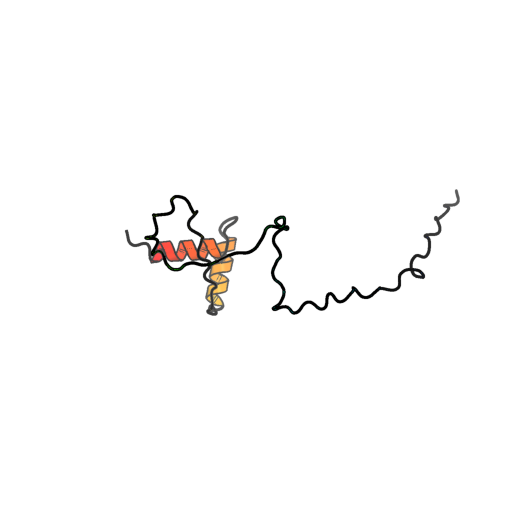8.19 89 GLY A C 1
ATOM 673 O O . GLY A 1 89 ? 9.795 8.523 -3.609 1.00 78.19 89 GLY A O 1
ATOM 674 N N . ALA A 1 90 ? 8.094 9.981 -3.416 1.00 85.75 90 ALA A N 1
ATOM 675 C CA . ALA A 1 90 ? 7.508 9.315 -2.265 1.00 85.75 90 ALA A CA 1
ATOM 676 C C . ALA A 1 90 ? 6.889 7.975 -2.675 1.00 85.75 90 ALA A C 1
ATOM 678 O O . ALA A 1 90 ? 6.141 7.843 -3.641 1.00 85.75 90 ALA A O 1
ATOM 679 N N . THR A 1 91 ? 7.201 6.945 -1.899 1.00 91.12 91 THR A N 1
ATOM 680 C CA . THR A 1 91 ? 6.560 5.639 -2.036 1.00 91.12 91 THR A CA 1
ATOM 681 C C . THR A 1 91 ? 5.381 5.561 -1.076 1.00 91.12 91 THR A C 1
ATOM 683 O O . THR A 1 91 ? 5.411 6.141 0.007 1.00 91.12 91 THR A O 1
ATOM 686 N N . ILE A 1 92 ? 4.378 4.746 -1.405 1.00 88.88 92 ILE A N 1
ATOM 687 C CA . ILE A 1 92 ? 3.290 4.370 -0.480 1.00 88.88 92 ILE A CA 1
ATOM 688 C C . ILE A 1 92 ? 3.851 4.009 0.906 1.00 88.88 92 ILE A C 1
ATOM 690 O O . ILE A 1 92 ? 3.336 4.430 1.940 1.00 88.88 92 ILE A O 1
ATOM 694 N N . ARG A 1 93 ? 4.967 3.267 0.927 1.00 88.19 93 ARG A N 1
ATOM 695 C CA . ARG A 1 93 ? 5.668 2.890 2.155 1.00 88.19 93 ARG A CA 1
ATOM 696 C C . ARG A 1 93 ? 6.144 4.109 2.950 1.00 88.19 93 ARG A C 1
ATOM 698 O O . ARG A 1 93 ? 5.886 4.162 4.148 1.00 88.19 93 ARG A O 1
ATOM 705 N N . SER A 1 94 ? 6.836 5.061 2.321 1.00 90.94 94 SER A N 1
ATOM 706 C CA . SER A 1 94 ? 7.374 6.234 3.025 1.00 90.94 94 SER A CA 1
ATOM 707 C C . SER A 1 94 ? 6.270 7.136 3.564 1.00 90.94 94 SER A C 1
ATOM 709 O O . SER A 1 94 ? 6.383 7.594 4.697 1.00 90.94 94 SER A O 1
ATOM 711 N N . VAL A 1 95 ? 5.179 7.306 2.812 1.00 92.75 95 VAL A N 1
ATOM 712 C CA . VAL A 1 95 ? 3.995 8.062 3.252 1.00 92.75 95 VAL A CA 1
ATOM 713 C C . VAL A 1 95 ? 3.384 7.432 4.505 1.00 92.75 95 VAL A C 1
ATOM 715 O O . VAL A 1 95 ? 3.168 8.113 5.508 1.00 92.75 95 VAL A O 1
ATOM 718 N N . VAL A 1 96 ? 3.154 6.115 4.490 1.00 90.56 96 VAL A N 1
ATOM 719 C CA . VAL A 1 96 ? 2.561 5.414 5.639 1.00 90.56 96 VAL A CA 1
ATOM 720 C C . VAL A 1 96 ? 3.501 5.425 6.846 1.00 90.56 96 VAL A C 1
ATOM 722 O O . VAL A 1 96 ? 3.060 5.676 7.967 1.00 90.56 96 VAL A O 1
ATOM 725 N N . GLU A 1 97 ? 4.801 5.197 6.647 1.00 90.31 97 GLU A N 1
ATOM 726 C CA . GLU A 1 97 ? 5.780 5.278 7.734 1.00 90.31 97 GLU A CA 1
ATOM 727 C C . GLU A 1 97 ? 5.848 6.683 8.348 1.00 90.31 97 GLU A C 1
ATOM 729 O O . GLU A 1 97 ? 5.917 6.800 9.573 1.00 90.31 97 GLU A O 1
ATOM 734 N N . ALA A 1 98 ? 5.809 7.737 7.528 1.00 91.19 98 ALA A N 1
ATOM 735 C CA . ALA A 1 98 ? 5.81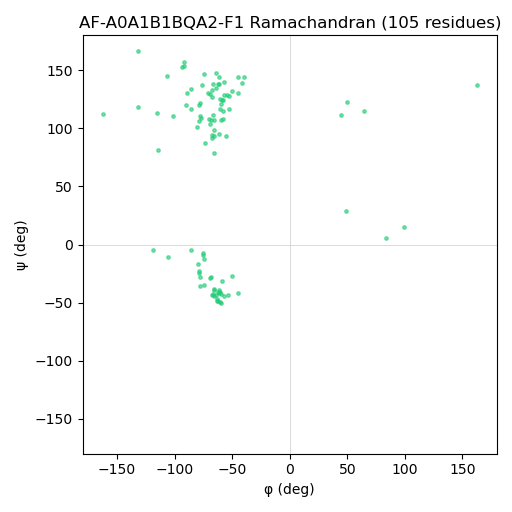1 9.121 7.990 1.00 91.19 98 ALA A CA 1
ATOM 736 C C . ALA A 1 98 ? 4.561 9.434 8.823 1.00 91.19 98 ALA A C 1
ATOM 738 O O . ALA A 1 98 ? 4.694 9.901 9.954 1.00 91.19 98 ALA A O 1
ATOM 739 N N . ALA A 1 99 ? 3.372 9.074 8.330 1.00 92.44 99 ALA A N 1
ATOM 740 C CA . ALA A 1 99 ? 2.110 9.286 9.039 1.00 92.44 99 ALA A CA 1
ATOM 741 C C . ALA A 1 99 ? 2.051 8.534 10.384 1.00 92.44 99 ALA A C 1
ATOM 743 O O . ALA A 1 99 ? 1.561 9.057 11.388 1.00 92.44 99 ALA A O 1
ATOM 744 N N . ILE A 1 100 ? 2.580 7.305 10.440 1.00 92.56 100 ILE A N 1
ATOM 745 C CA . ILE A 1 100 ? 2.662 6.533 11.690 1.00 92.56 100 ILE A CA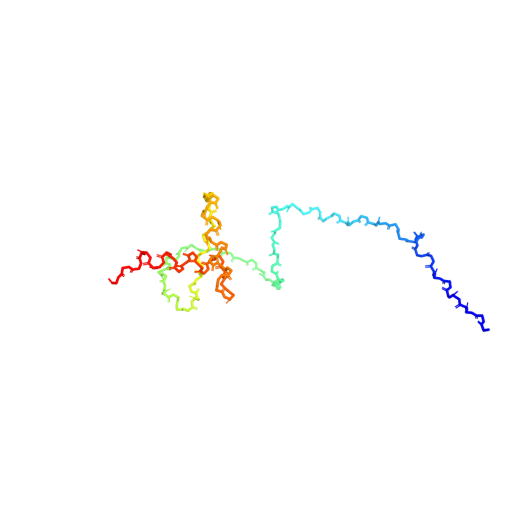 1
ATOM 746 C C . ILE A 1 100 ? 3.619 7.205 12.678 1.00 92.56 100 ILE A C 1
ATOM 748 O O . ILE A 1 100 ? 3.291 7.307 13.862 1.00 92.56 100 ILE A O 1
ATOM 752 N N . ARG A 1 101 ? 4.790 7.664 12.216 1.00 93.94 101 ARG A N 1
ATOM 753 C CA . ARG A 1 101 ? 5.748 8.378 13.072 1.00 93.94 101 ARG A CA 1
ATOM 754 C C . ARG A 1 101 ? 5.131 9.664 13.602 1.00 93.94 101 ARG A C 1
ATOM 756 O O . ARG A 1 101 ? 5.126 9.851 14.806 1.00 93.94 101 ARG A O 1
ATOM 763 N N . GLU A 1 102 ? 4.526 10.487 12.758 1.00 93.56 102 GLU A N 1
ATOM 764 C CA . GLU A 1 102 ? 3.869 11.723 13.194 1.00 93.56 102 GLU A CA 1
ATOM 765 C C . GLU A 1 102 ? 2.835 11.477 14.306 1.00 93.56 102 GLU A C 1
ATOM 767 O O . GLU A 1 102 ? 2.808 12.191 15.307 1.00 93.56 102 GLU A O 1
ATOM 772 N N . LYS A 1 103 ? 2.023 10.422 14.174 1.00 93.75 103 LYS A N 1
ATOM 773 C CA . LYS A 1 103 ? 0.945 10.126 15.123 1.00 93.75 103 LYS A CA 1
ATOM 774 C C . LYS A 1 103 ? 1.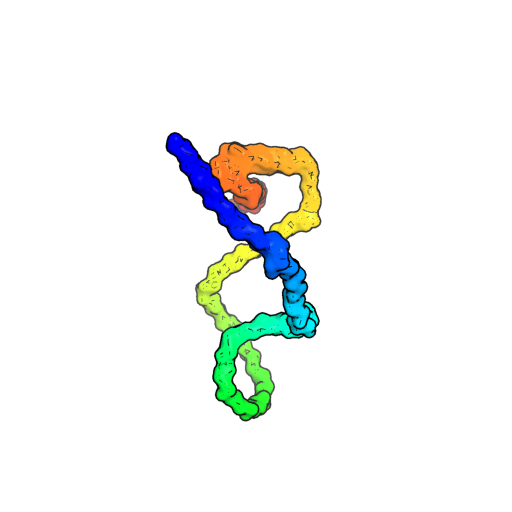411 9.483 16.432 1.00 93.75 103 LYS A C 1
ATOM 776 O O . LYS A 1 103 ? 0.800 9.723 17.473 1.00 93.75 103 LYS A O 1
ATOM 781 N N . TYR A 1 104 ? 2.430 8.626 16.388 1.00 94.19 104 TYR A N 1
ATOM 782 C CA . TYR A 1 104 ? 2.808 7.766 17.519 1.00 94.19 104 TYR A CA 1
ATOM 783 C C . TYR A 1 104 ? 4.220 8.004 18.057 1.00 94.19 104 TYR A C 1
ATOM 785 O O . TYR A 1 104 ? 4.588 7.400 19.065 1.00 94.19 104 TYR A O 1
ATOM 793 N N . GLN A 1 105 ? 5.017 8.873 17.436 1.00 89.88 105 GLN A N 1
ATOM 794 C CA . GLN A 1 105 ? 6.332 9.245 17.946 1.00 89.88 105 G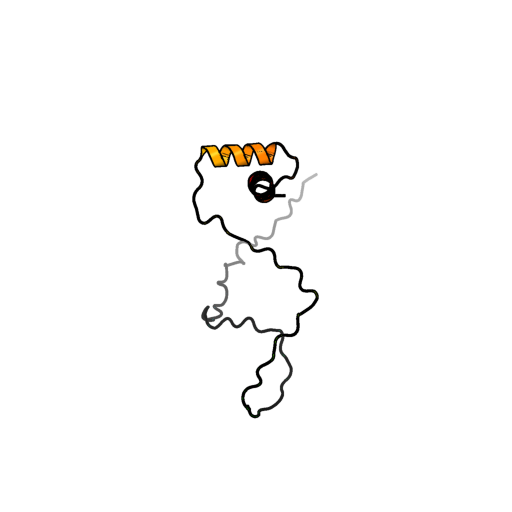LN A CA 1
ATOM 795 C C . GLN A 1 105 ? 6.158 10.157 19.164 1.00 89.88 105 GLN A C 1
ATOM 797 O O . GLN A 1 105 ? 6.113 11.381 19.075 1.00 89.88 105 GLN A O 1
ATOM 802 N N . THR A 1 106 ? 6.023 9.530 20.328 1.00 70.06 106 THR A N 1
ATOM 803 C CA . THR A 1 106 ? 6.065 10.213 21.620 1.00 70.06 106 THR A CA 1
ATOM 804 C C . THR A 1 106 ? 7.498 10.702 21.850 1.00 70.06 106 THR A C 1
ATOM 806 O O . THR A 1 106 ? 8.442 9.935 21.652 1.00 70.06 106 THR A O 1
ATOM 809 N N . LYS A 1 107 ? 7.654 11.987 22.189 1.00 58.88 107 LYS A N 1
ATOM 810 C CA . LYS A 1 107 ? 8.941 12.575 22.593 1.00 58.88 107 LYS A CA 1
ATOM 811 C C . LYS A 1 107 ? 9.428 11.999 23.916 1.00 58.88 107 LYS A C 1
ATOM 813 O O . LYS A 1 107 ? 8.566 11.775 24.794 1.00 58.88 107 LYS A O 1
#

pLDDT: mean 72.74, std 16.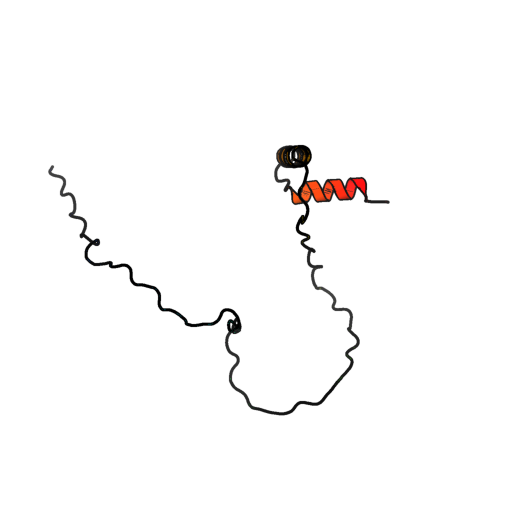69, range [37.88, 95.56]